Protein AF-A0A1J3D7X6-F1 (afdb_monomer_lite)

Organism: Noccaea caerulescens (NCBI:txid107243)

Secondary structure (DSSP, 8-state):
-HHHHHHHHHHTT----HHHHHHHHHHHHHTT-HHHHHHHHHHHHHTT----HHHHHHHHHHHHHTT-HHHHHHHHHHHHHTSSPP-HHHHHHHHHHHHHTT-HHHHHHHHHHHHHH-S---HHHHHHHHHHHHHTT-HHHHHHHHH-

Radius of gyration: 17.17 Å; chains: 1; bounding box: 44×24×48 Å

pLDDT: mean 85.51, std 7.33, range [57.09, 94.25]

Foldseek 3Di:
DLVVVQVVCVVVVHDDALVSLLVSLLVCLVVLNLVVNVVSLVCCVVSVHADAQSNLLSNLLSCLSNLVLVVSVVSVVCCVPPNYPHDLSSLLSNLLSCLVNVVLVVNVVSVVVCVVVDPPRDPSSLVSNLVSCVVNVVNVVSVVSVVD

Structure (mmCIF, N/CA/C/O backbone):
data_AF-A0A1J3D7X6-F1
#
_entry.id   AF-A0A1J3D7X6-F1
#
loop_
_atom_site.group_PDB
_atom_site.id
_atom_site.type_symbol
_atom_site.label_atom_id
_atom_site.label_alt_id
_atom_site.label_comp_id
_atom_site.label_asym_id
_atom_site.label_entity_id
_atom_site.label_seq_id
_atom_site.pdbx_PDB_ins_code
_atom_site.Cartn_x
_atom_site.Cartn_y
_atom_site.Cartn_z
_atom_site.occupancy
_atom_site.B_iso_or_equiv
_atom_site.auth_seq_id
_atom_site.auth_comp_id
_atom_site.auth_asym_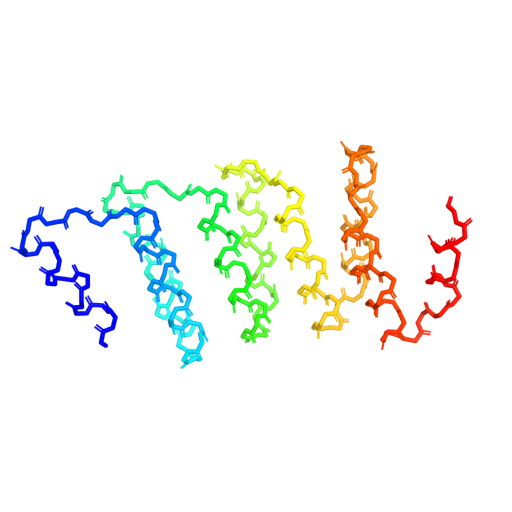id
_atom_site.auth_atom_id
_atom_site.pdbx_PDB_model_num
ATOM 1 N N . GLN A 1 1 ? -23.981 0.281 6.301 1.00 63.09 1 GLN A N 1
ATOM 2 C CA . GLN A 1 1 ? -24.084 -0.886 7.207 1.00 63.09 1 GLN A CA 1
ATOM 3 C C . GLN A 1 1 ? -22.821 -1.055 8.056 1.00 63.09 1 GLN A C 1
ATOM 5 O O . GLN A 1 1 ? -22.960 -1.034 9.268 1.00 63.09 1 GLN A O 1
ATOM 10 N N . ALA A 1 2 ? -21.609 -1.073 7.483 1.00 74.81 2 ALA A N 1
ATOM 11 C CA . ALA A 1 2 ? -20.342 -1.164 8.237 1.00 74.81 2 ALA A CA 1
ATOM 12 C C . ALA A 1 2 ? -20.161 -0.110 9.360 1.00 74.81 2 ALA A C 1
ATOM 14 O O . ALA A 1 2 ? -19.811 -0.459 10.482 1.00 74.81 2 ALA A O 1
ATOM 15 N N . ARG A 1 3 ? -20.489 1.168 9.116 1.00 75.56 3 ARG A N 1
ATOM 16 C CA . ARG A 1 3 ? -20.419 2.218 10.155 1.00 75.56 3 ARG A CA 1
ATOM 17 C C . ARG A 1 3 ? -21.407 2.012 11.315 1.00 75.56 3 ARG A C 1
ATOM 19 O O . ARG A 1 3 ? -21.043 2.228 12.462 1.00 75.56 3 ARG A O 1
ATOM 26 N N . LYS A 1 4 ? -22.623 1.538 11.019 1.00 82.69 4 LYS A N 1
ATOM 27 C CA . LYS A 1 4 ? -23.629 1.216 12.049 1.00 82.69 4 LYS A CA 1
ATOM 28 C C . LYS A 1 4 ? -23.163 0.062 12.942 1.00 82.69 4 LYS A C 1
ATOM 30 O O . LYS A 1 4 ? -23.448 0.067 14.130 1.00 82.69 4 LYS A O 1
ATOM 35 N N . LEU A 1 5 ? -22.429 -0.904 12.378 1.00 83.19 5 LEU A N 1
ATOM 36 C CA . LEU A 1 5 ? -21.836 -2.003 13.144 1.00 83.19 5 LEU A CA 1
ATOM 37 C C . LEU A 1 5 ? -20.774 -1.489 14.128 1.00 83.19 5 LEU A C 1
ATOM 39 O O . LEU A 1 5 ? -20.768 -1.908 15.278 1.00 83.19 5 LEU A O 1
ATOM 43 N N . LEU A 1 6 ? -19.928 -0.544 13.698 1.00 83.88 6 LEU A N 1
ATOM 44 C CA . LEU A 1 6 ? -18.948 0.109 14.573 1.00 83.88 6 LEU A CA 1
ATOM 45 C C . LEU A 1 6 ? -19.632 0.871 15.720 1.00 83.88 6 LEU A C 1
ATOM 47 O O . LEU A 1 6 ? -19.227 0.752 16.870 1.00 83.88 6 LEU A O 1
ATOM 51 N N . GLU A 1 7 ? -20.675 1.645 15.409 1.00 84.62 7 GLU A N 1
ATOM 52 C CA . GLU A 1 7 ? -21.454 2.398 16.403 1.00 84.62 7 GLU A CA 1
ATOM 53 C C . GLU A 1 7 ? -22.137 1.470 17.412 1.00 84.62 7 GLU A C 1
ATOM 55 O O . GLU A 1 7 ? -22.062 1.720 18.613 1.00 84.62 7 GLU A O 1
ATOM 60 N N . LYS A 1 8 ? -22.715 0.359 16.941 1.00 87.25 8 LYS A N 1
ATOM 61 C CA . LYS A 1 8 ? -23.301 -0.675 17.798 1.00 87.25 8 LYS A CA 1
ATOM 62 C C . LYS A 1 8 ? -22.256 -1.329 18.709 1.00 87.25 8 LYS A C 1
ATOM 64 O O . LYS A 1 8 ? -22.485 -1.410 19.907 1.00 87.25 8 LYS A O 1
ATOM 69 N N . MET A 1 9 ? -21.102 -1.723 18.166 1.00 86.56 9 MET A N 1
ATOM 70 C CA . MET A 1 9 ? -20.004 -2.327 18.935 1.00 86.56 9 MET A CA 1
ATOM 71 C C . MET A 1 9 ? -19.563 -1.415 20.091 1.00 86.56 9 MET A C 1
ATOM 73 O O . MET A 1 9 ? -19.415 -1.872 21.220 1.00 86.56 9 MET A O 1
ATOM 77 N N . MET A 1 10 ? -19.424 -0.112 19.827 1.00 85.00 10 MET A N 1
ATOM 78 C CA . MET A 1 10 ? -19.083 0.867 20.863 1.00 85.00 10 MET A CA 1
ATOM 79 C C . MET A 1 10 ? -20.202 1.043 21.897 1.00 85.00 10 MET A C 1
ATOM 81 O O . MET A 1 10 ? -19.909 1.142 23.085 1.00 85.00 10 MET A O 1
ATOM 85 N N . ALA A 1 11 ? -21.468 1.071 21.467 1.00 87.75 11 ALA A N 1
ATOM 86 C CA . ALA A 1 11 ? -22.618 1.162 22.370 1.00 87.75 11 ALA A CA 1
ATOM 87 C C . ALA A 1 11 ? -22.739 -0.064 23.295 1.00 87.75 11 ALA A C 1
ATOM 89 O O . ALA A 1 11 ? -23.200 0.060 24.424 1.00 87.75 11 ALA A O 1
ATOM 90 N N . GLU A 1 12 ? -22.274 -1.227 22.837 1.00 89.56 12 GLU A N 1
ATOM 91 C CA . GLU A 1 12 ? -22.20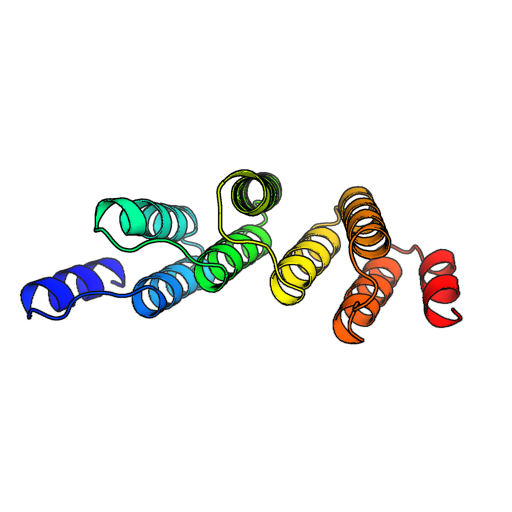3 -2.477 23.605 1.00 89.56 12 GLU A CA 1
ATOM 92 C C . GLU A 1 12 ? -20.914 -2.593 24.449 1.00 89.56 12 GLU A C 1
ATOM 94 O O . GLU A 1 12 ? -20.637 -3.644 25.022 1.00 89.56 12 GLU A O 1
ATOM 99 N N . GLY A 1 13 ? -20.105 -1.528 24.539 1.00 82.69 13 GLY A N 1
ATOM 100 C CA . GLY A 1 13 ? -18.888 -1.485 25.361 1.00 82.69 13 GLY A CA 1
ATOM 101 C C . GLY A 1 13 ? -17.675 -2.193 24.749 1.00 82.69 13 GLY A C 1
ATOM 102 O O . GLY A 1 13 ? -16.630 -2.299 25.389 1.00 82.69 13 GLY A O 1
ATOM 103 N N . CYS A 1 14 ? -17.772 -2.658 23.502 1.00 85.19 14 CYS A N 1
ATOM 104 C CA . CYS A 1 14 ? -16.664 -3.279 22.788 1.00 85.19 14 CYS A CA 1
ATOM 105 C C . CYS A 1 14 ? -15.820 -2.206 22.077 1.00 85.19 14 CYS A C 1
ATOM 107 O O . CYS A 1 14 ? -16.273 -1.528 21.153 1.00 85.19 14 CYS A O 1
ATOM 109 N N . ALA A 1 15 ? -14.561 -2.047 22.492 1.00 83.69 15 ALA A N 1
ATOM 110 C CA . ALA A 1 15 ? -13.663 -1.049 21.916 1.00 83.69 15 ALA A CA 1
ATOM 111 C C . ALA A 1 15 ? -13.120 -1.504 20.543 1.00 83.69 15 ALA A C 1
ATOM 113 O O . ALA A 1 15 ? -12.478 -2.556 20.454 1.00 83.69 15 ALA A O 1
ATOM 114 N N . PRO A 1 16 ? -13.340 -0.739 19.457 1.00 86.00 16 PRO A N 1
ATOM 115 C CA . PRO A 1 16 ? -12.804 -1.083 18.148 1.00 86.00 16 PRO A CA 1
ATOM 116 C C . PRO A 1 16 ? -11.284 -0.909 18.116 1.00 86.00 16 PRO A C 1
ATOM 118 O O . PRO A 1 16 ? -10.744 0.094 18.576 1.00 86.00 16 PRO A O 1
ATOM 121 N N . ASN A 1 17 ? -10.592 -1.874 17.517 1.00 86.88 17 ASN A N 1
ATOM 122 C CA . ASN A 1 17 ? -9.135 -1.885 17.373 1.00 86.88 17 ASN A CA 1
ATOM 123 C C . ASN A 1 17 ? -8.711 -1.757 15.901 1.00 86.88 17 ASN A C 1
ATOM 125 O O . ASN A 1 17 ? -9.551 -1.729 14.999 1.00 86.88 17 ASN A O 1
ATOM 129 N N . VAL A 1 18 ? -7.400 -1.737 15.638 1.00 87.94 18 VAL A N 1
ATOM 130 C CA . VAL A 1 18 ? -6.842 -1.638 14.277 1.00 87.94 18 VAL A CA 1
ATOM 131 C C . VAL A 1 18 ? -7.475 -2.636 13.306 1.00 87.94 18 VAL A C 1
ATOM 133 O O . VAL A 1 18 ? -7.884 -2.259 12.211 1.00 87.94 18 VAL A O 1
ATOM 136 N N . VAL A 1 19 ? -7.616 -3.897 13.719 1.00 86.62 19 VAL A N 1
ATOM 137 C CA . VAL A 1 19 ? -8.191 -4.961 12.883 1.00 86.62 19 VAL A CA 1
ATOM 138 C C . VAL A 1 19 ? -9.645 -4.655 12.517 1.00 86.62 19 VAL A C 1
ATOM 140 O O . VAL A 1 19 ? -10.045 -4.869 11.371 1.00 86.62 19 VAL A O 1
ATOM 143 N N . THR A 1 20 ? -10.416 -4.089 13.449 1.00 88.00 20 THR A N 1
ATOM 144 C CA . THR A 1 20 ? -11.806 -3.668 13.218 1.00 88.00 20 THR A CA 1
ATOM 145 C C . THR A 1 20 ? -11.869 -2.600 12.124 1.00 88.00 20 THR A C 1
ATOM 147 O O . THR A 1 20 ? -12.599 -2.759 11.144 1.00 88.00 20 THR A O 1
ATOM 150 N N . TYR A 1 21 ? -11.050 -1.550 12.235 1.00 88.44 21 TYR A N 1
ATOM 151 C CA . TYR A 1 21 ? -10.991 -0.474 11.239 1.00 88.44 21 TYR A CA 1
ATOM 152 C C . TYR A 1 21 ? -10.528 -0.977 9.867 1.00 88.44 21 TYR A C 1
ATOM 154 O O . TYR A 1 21 ? -11.175 -0.674 8.866 1.00 88.44 21 TYR A O 1
ATOM 162 N N . CYS A 1 22 ? -9.470 -1.795 9.809 1.00 86.44 22 CYS A N 1
ATOM 163 C CA . CYS A 1 22 ? -8.977 -2.383 8.559 1.00 86.44 22 CYS A CA 1
ATOM 164 C C . CYS A 1 22 ? -10.043 -3.238 7.869 1.00 86.44 22 CYS A C 1
ATOM 166 O O . CYS A 1 22 ? -10.251 -3.119 6.663 1.00 86.44 22 CYS A O 1
ATOM 168 N N . THR A 1 23 ? -10.742 -4.081 8.632 1.00 87.94 23 THR A N 1
ATOM 169 C CA . THR A 1 23 ? -11.785 -4.971 8.104 1.00 87.94 23 THR A CA 1
ATOM 170 C C . THR A 1 23 ? -12.937 -4.175 7.502 1.00 87.94 23 THR A C 1
ATOM 172 O O . THR A 1 23 ? -13.354 -4.433 6.372 1.00 87.94 23 THR A O 1
ATOM 175 N N . LEU A 1 24 ? -13.423 -3.170 8.231 1.00 88.62 24 LEU A N 1
ATOM 176 C CA . LEU A 1 24 ? -14.518 -2.318 7.778 1.00 88.62 24 LEU A CA 1
ATOM 177 C C . LEU A 1 24 ? -14.110 -1.456 6.573 1.00 88.62 24 LEU A C 1
ATOM 179 O O . LEU A 1 24 ? -14.878 -1.359 5.616 1.00 88.62 24 LEU A O 1
ATOM 183 N N . ALA A 1 25 ? -12.903 -0.879 6.579 1.00 87.19 25 ALA A N 1
ATOM 184 C CA . ALA A 1 25 ? -12.375 -0.100 5.457 1.00 87.19 25 ALA A CA 1
ATOM 185 C C . ALA A 1 25 ? -12.233 -0.962 4.194 1.00 87.19 25 ALA A C 1
ATOM 187 O O . ALA A 1 25 ? -12.698 -0.570 3.127 1.00 87.19 25 ALA A O 1
ATOM 188 N N . ASN A 1 26 ? -11.690 -2.176 4.324 1.00 84.06 26 ASN A N 1
ATOM 189 C CA . ASN A 1 26 ? -11.602 -3.134 3.222 1.00 84.06 26 ASN A CA 1
ATOM 190 C C . ASN A 1 26 ? -12.986 -3.510 2.671 1.00 84.06 26 ASN A C 1
ATOM 192 O O . ASN A 1 26 ? -13.166 -3.603 1.459 1.00 84.06 26 ASN A O 1
ATOM 196 N N . GLY A 1 27 ? -13.983 -3.679 3.546 1.00 85.94 27 GLY A N 1
ATOM 197 C CA . GLY A 1 27 ? -15.375 -3.872 3.136 1.00 85.94 27 GLY A CA 1
ATOM 198 C C . GLY A 1 27 ? -15.897 -2.711 2.284 1.00 85.94 27 GLY A C 1
ATOM 199 O O . GLY A 1 27 ? -16.487 -2.939 1.230 1.00 85.94 27 GLY A O 1
ATOM 200 N N . PHE A 1 28 ? -15.620 -1.467 2.687 1.00 87.00 28 PHE A N 1
ATOM 201 C CA . PHE A 1 28 ? -15.974 -0.285 1.899 1.00 87.00 28 PHE A CA 1
ATOM 202 C C . PHE A 1 28 ? -15.263 -0.239 0.542 1.00 87.00 28 PHE A C 1
ATOM 204 O O . PHE A 1 28 ? -15.918 0.029 -0.465 1.00 87.00 28 PHE A O 1
ATOM 211 N N . PHE A 1 29 ? -13.966 -0.557 0.484 1.00 84.12 29 PHE A N 1
ATOM 212 C CA . PHE A 1 29 ? -13.208 -0.594 -0.772 1.00 84.12 29 PHE A CA 1
ATOM 213 C C . PHE A 1 29 ? -13.775 -1.628 -1.749 1.00 84.12 29 PHE A C 1
ATOM 215 O O . PHE A 1 29 ? -14.026 -1.306 -2.907 1.00 84.12 29 PHE A O 1
ATOM 222 N N . LYS A 1 30 ? -14.096 -2.833 -1.263 1.00 81.19 30 LYS A N 1
ATOM 223 C CA . LYS A 1 30 ? -14.740 -3.887 -2.067 1.00 81.19 30 LYS A CA 1
ATOM 224 C C . LYS A 1 30 ? -16.140 -3.519 -2.558 1.00 81.19 30 LYS A C 1
ATOM 226 O O . LYS A 1 30 ? -16.585 -4.045 -3.569 1.00 81.19 30 LYS A O 1
ATOM 231 N N . SER A 1 31 ? -16.841 -2.633 -1.852 1.00 84.94 31 SER A N 1
ATOM 232 C CA . SER A 1 31 ? -18.147 -2.104 -2.266 1.00 84.94 31 SER A CA 1
ATOM 233 C C . SER A 1 31 ? -18.046 -0.819 -3.096 1.00 84.94 31 SER A C 1
ATOM 235 O O . SER A 1 31 ? -19.050 -0.129 -3.243 1.00 84.94 31 SER A O 1
ATOM 237 N N . ASN A 1 32 ? -16.856 -0.468 -3.600 1.00 82.31 32 ASN A N 1
ATOM 238 C CA . ASN A 1 32 ? -16.594 0.758 -4.361 1.00 82.31 32 ASN A CA 1
ATOM 239 C C . ASN A 1 32 ? -16.977 2.057 -3.614 1.00 82.31 32 ASN A C 1
ATOM 241 O O . ASN A 1 32 ? -17.340 3.063 -4.215 1.00 82.31 32 ASN A O 1
ATOM 245 N N . ARG A 1 33 ? -16.915 2.036 -2.276 1.00 86.88 33 ARG A N 1
ATOM 246 C CA . ARG A 1 33 ? -17.224 3.168 -1.381 1.00 86.88 33 ARG A CA 1
ATOM 247 C C . ARG A 1 33 ? -15.942 3.720 -0.768 1.00 86.88 33 ARG A C 1
ATOM 249 O O . ARG A 1 33 ? -15.773 3.738 0.452 1.00 86.88 33 ARG A O 1
ATOM 256 N N . LEU A 1 34 ? -15.011 4.120 -1.626 1.00 87.06 34 LEU A N 1
ATOM 257 C CA . LEU A 1 34 ? -13.648 4.476 -1.238 1.00 87.06 34 LEU A CA 1
ATOM 258 C C . LEU A 1 34 ? -13.602 5.594 -0.186 1.00 87.06 34 LEU A C 1
ATOM 260 O O . LEU A 1 34 ? -12.901 5.481 0.817 1.00 87.06 34 LEU A O 1
ATOM 264 N N . GLU A 1 35 ? -14.383 6.647 -0.388 1.00 88.81 35 GLU A N 1
ATOM 265 C CA . GLU A 1 35 ? -14.425 7.845 0.446 1.00 88.81 35 GLU A CA 1
ATOM 266 C C . GLU A 1 35 ? -14.859 7.514 1.881 1.00 88.81 35 GLU A C 1
ATOM 268 O O . GLU A 1 35 ? -14.335 8.078 2.844 1.00 88.81 35 GLU A O 1
ATOM 273 N N . GLU A 1 36 ? -15.756 6.539 2.050 1.00 89.06 36 GLU A N 1
ATOM 274 C CA . GLU A 1 36 ? -16.157 6.053 3.371 1.00 89.06 36 GLU A CA 1
ATOM 275 C C . GLU A 1 36 ? -15.061 5.231 4.043 1.00 89.06 36 GLU A C 1
ATOM 277 O O . GLU A 1 36 ? -14.837 5.396 5.242 1.00 89.06 36 GLU A O 1
ATOM 282 N N . GLY A 1 37 ? -14.340 4.399 3.286 1.00 88.31 37 GLY A N 1
ATOM 283 C CA . GLY A 1 37 ? -13.186 3.663 3.802 1.00 88.31 37 GLY A CA 1
ATOM 284 C C . GLY A 1 37 ? -12.045 4.590 4.236 1.00 88.31 37 GLY A C 1
ATOM 285 O O . GLY A 1 37 ? -11.483 4.408 5.315 1.00 88.31 37 GLY A O 1
ATOM 286 N N . ILE A 1 38 ? -11.755 5.641 3.458 1.00 88.44 38 ILE A N 1
ATOM 287 C CA . ILE A 1 38 ? -10.762 6.671 3.811 1.00 88.44 38 ILE A CA 1
ATOM 288 C C . ILE A 1 38 ? -11.200 7.438 5.059 1.00 88.44 38 ILE A C 1
ATOM 290 O O . ILE A 1 38 ? -10.400 7.657 5.969 1.00 88.44 38 ILE A O 1
ATOM 294 N N . LYS A 1 39 ? -12.471 7.851 5.121 1.00 89.94 39 LYS A N 1
ATOM 295 C CA . LYS A 1 39 ? -13.009 8.555 6.288 1.00 89.94 39 LYS A CA 1
ATOM 296 C C . LYS A 1 39 ? -12.889 7.699 7.544 1.00 89.94 39 LYS A C 1
ATOM 298 O O . LYS A 1 39 ? -12.456 8.200 8.577 1.00 89.94 39 LYS A O 1
ATOM 303 N N . LEU A 1 40 ? -13.211 6.412 7.434 1.00 87.94 40 LEU A N 1
ATOM 304 C CA . LEU A 1 40 ? -13.098 5.468 8.535 1.00 87.94 40 LEU A CA 1
ATOM 305 C C . LEU A 1 40 ? -11.647 5.324 9.021 1.00 87.94 40 LEU A C 1
ATOM 307 O O . LEU A 1 40 ? -11.415 5.318 10.227 1.00 87.94 40 LEU A O 1
ATOM 311 N N . PHE A 1 41 ? -10.681 5.264 8.101 1.00 86.38 41 PHE A N 1
ATOM 312 C CA . PHE A 1 41 ? -9.258 5.253 8.443 1.00 86.38 41 PHE A CA 1
ATOM 313 C C . PHE A 1 41 ? -8.832 6.535 9.171 1.00 86.38 41 PHE A C 1
ATOM 315 O O . PHE A 1 41 ? -8.196 6.469 10.215 1.00 86.38 41 PHE A O 1
ATOM 322 N N . ASN A 1 42 ? -9.226 7.710 8.674 1.00 87.88 42 ASN A N 1
ATOM 323 C CA . ASN A 1 42 ? -8.876 8.984 9.312 1.00 87.88 42 ASN A CA 1
ATOM 324 C C . ASN A 1 42 ? -9.533 9.153 10.699 1.00 87.88 42 ASN A C 1
ATOM 326 O O . ASN A 1 42 ? -8.978 9.808 11.581 1.00 87.88 42 ASN A O 1
ATOM 330 N N . ASP A 1 43 ? -10.725 8.589 10.900 1.00 88.44 43 ASP A N 1
ATOM 331 C CA . ASP A 1 43 ? -11.438 8.650 12.179 1.00 88.44 43 ASP A CA 1
ATOM 332 C C . ASP A 1 43 ? -10.825 7.723 13.246 1.00 88.44 43 ASP A C 1
ATOM 334 O O . ASP A 1 43 ? -11.069 7.927 14.435 1.00 88.44 43 ASP A O 1
ATOM 338 N N . MET A 1 44 ? -9.997 6.754 12.845 1.00 89.56 44 MET A N 1
ATOM 339 C CA . MET A 1 44 ? -9.280 5.836 13.734 1.00 89.56 44 MET A CA 1
ATOM 340 C C . MET A 1 44 ? -8.398 6.595 14.741 1.00 89.56 44 MET A C 1
ATOM 342 O O . MET A 1 44 ? -8.559 6.422 15.952 1.00 89.56 44 MET A O 1
ATOM 346 N N . SER A 1 45 ? -7.567 7.527 14.256 1.00 85.19 45 SER A N 1
ATOM 347 C CA . SER A 1 45 ? -6.699 8.360 15.102 1.00 85.19 45 SER A CA 1
ATOM 348 C C . SER A 1 45 ? -7.500 9.267 16.036 1.00 85.19 45 SER A C 1
ATOM 350 O O . SER A 1 45 ? -7.158 9.411 17.207 1.00 85.19 45 SER A O 1
ATOM 352 N N . LYS A 1 46 ? -8.616 9.837 15.554 1.00 86.12 46 LYS A N 1
ATOM 353 C CA . LYS A 1 46 ? -9.504 10.689 16.371 1.00 86.12 46 LYS A CA 1
ATOM 354 C C . LYS A 1 46 ? -10.150 9.930 17.528 1.00 86.12 46 LYS A C 1
ATOM 356 O O . LYS A 1 46 ? -10.588 10.539 18.496 1.00 86.12 46 LYS A O 1
ATOM 361 N N . ARG A 1 47 ? -10.240 8.605 17.412 1.00 83.69 47 ARG A N 1
ATOM 362 C CA . ARG A 1 47 ? -10.812 7.703 18.416 1.00 83.69 47 ARG A CA 1
ATOM 363 C C . ARG A 1 47 ? -9.736 7.026 19.269 1.00 83.69 47 ARG A C 1
ATOM 365 O O . ARG A 1 47 ? -10.026 6.039 19.932 1.00 83.69 47 ARG A O 1
ATOM 372 N N . GLY A 1 48 ? -8.506 7.547 19.243 1.00 84.62 48 GLY A N 1
ATOM 373 C CA . GLY A 1 48 ? -7.395 7.072 20.067 1.00 84.62 48 GLY A CA 1
ATOM 374 C C . GLY A 1 48 ? -6.747 5.778 19.575 1.00 84.62 48 GLY A C 1
ATOM 375 O O . GLY A 1 48 ? -5.916 5.213 20.279 1.00 84.62 48 GLY A O 1
ATOM 376 N N . VAL A 1 49 ? -7.096 5.294 18.379 1.00 88.56 49 VAL A N 1
ATOM 377 C CA . VAL A 1 49 ? -6.490 4.090 17.808 1.00 88.56 49 VAL A CA 1
ATOM 378 C C . VAL A 1 49 ? -5.429 4.521 16.798 1.00 88.56 49 VAL A C 1
ATOM 380 O O . VAL A 1 49 ? -5.742 5.099 15.762 1.00 88.56 49 VAL A O 1
ATOM 383 N N . ALA A 1 50 ? -4.157 4.265 17.093 1.00 88.38 50 ALA A N 1
ATOM 384 C CA . ALA A 1 50 ? -3.061 4.660 16.211 1.00 88.38 50 ALA A CA 1
ATOM 385 C C . ALA A 1 50 ? -2.992 3.757 14.960 1.00 88.38 50 ALA A C 1
ATOM 387 O O . ALA A 1 50 ? -2.960 2.527 15.098 1.00 88.38 50 ALA A O 1
ATOM 388 N N . PRO A 1 51 ? -2.943 4.325 13.740 1.00 89.25 51 PRO A N 1
ATOM 389 C CA . PRO A 1 51 ? -2.690 3.555 12.530 1.00 89.25 51 PRO A CA 1
ATOM 390 C C . PRO A 1 51 ? -1.313 2.879 12.574 1.00 89.25 51 PRO A C 1
ATOM 392 O O . PRO A 1 51 ? -0.305 3.503 12.894 1.00 89.25 51 PRO A O 1
ATOM 395 N N . ASN A 1 52 ? -1.263 1.600 12.211 1.00 91.81 52 ASN A N 1
ATOM 396 C CA . ASN A 1 52 ? -0.029 0.827 12.067 1.00 91.81 52 ASN A CA 1
ATOM 397 C C . ASN A 1 52 ? 0.222 0.423 10.601 1.00 91.81 52 ASN A C 1
ATOM 399 O O . ASN A 1 52 ? -0.602 0.682 9.717 1.00 91.81 52 ASN A O 1
ATOM 403 N N . THR A 1 53 ? 1.331 -0.274 10.340 1.00 92.19 53 THR A N 1
ATOM 404 C CA . THR A 1 53 ? 1.707 -0.759 9.001 1.00 92.19 53 THR A CA 1
ATOM 405 C C . THR A 1 53 ? 0.587 -1.536 8.303 1.00 92.19 53 THR A C 1
ATOM 407 O O . THR A 1 53 ? 0.356 -1.349 7.112 1.00 92.19 53 THR A O 1
ATOM 410 N N . VAL A 1 54 ? -0.168 -2.369 9.028 1.00 90.25 54 VAL A N 1
ATOM 411 C CA . VAL A 1 54 ? -1.281 -3.148 8.453 1.00 90.25 54 VAL A CA 1
ATOM 412 C C . VAL A 1 54 ? -2.419 -2.235 7.997 1.00 90.25 54 VAL A C 1
ATOM 414 O O . VAL A 1 54 ? -2.982 -2.440 6.919 1.00 90.25 54 VAL A O 1
ATOM 417 N N . SER A 1 55 ? -2.746 -1.215 8.788 1.00 91.25 55 SER A N 1
ATOM 418 C CA . SER A 1 55 ? -3.797 -0.259 8.438 1.00 91.25 55 SER A CA 1
ATOM 419 C C . SER A 1 55 ? -3.437 0.593 7.223 1.00 91.25 55 SER A C 1
ATOM 421 O O . SER A 1 55 ? -4.255 0.705 6.308 1.00 91.25 55 SER A O 1
ATOM 423 N N . TYR A 1 56 ? -2.200 1.095 7.146 1.00 93.69 56 TYR A N 1
ATOM 424 C CA . TYR A 1 56 ? -1.709 1.813 5.970 1.00 93.69 56 TYR A CA 1
ATOM 425 C C . TYR A 1 56 ? -1.716 0.924 4.728 1.00 93.69 56 TYR A C 1
ATOM 427 O O . TYR A 1 56 ? -2.255 1.315 3.697 1.00 93.69 56 TYR A O 1
ATOM 435 N N . ASN A 1 57 ? -1.213 -0.308 4.840 1.00 93.88 57 ASN A N 1
ATOM 436 C CA . ASN A 1 57 ? -1.214 -1.270 3.740 1.00 93.88 57 ASN A CA 1
ATOM 437 C C . ASN A 1 57 ? -2.631 -1.547 3.218 1.00 93.88 57 ASN A C 1
ATOM 439 O O . ASN A 1 57 ? -2.841 -1.616 2.009 1.00 93.88 57 ASN A O 1
ATOM 443 N N . THR A 1 58 ? -3.610 -1.661 4.120 1.00 92.19 58 THR A N 1
ATOM 444 C CA . THR A 1 58 ? -5.020 -1.866 3.755 1.00 92.19 58 THR A CA 1
ATOM 445 C C . THR A 1 58 ? -5.581 -0.663 2.995 1.00 92.19 58 THR A C 1
ATOM 447 O O . THR A 1 58 ? -6.221 -0.839 1.959 1.00 92.19 58 THR A O 1
ATOM 450 N N . LEU A 1 59 ? -5.315 0.555 3.479 1.00 92.44 59 LEU A N 1
ATOM 451 C CA . LEU A 1 59 ? -5.748 1.794 2.832 1.00 92.44 59 LEU A CA 1
ATOM 452 C C . LEU A 1 59 ? -5.122 1.962 1.442 1.00 92.44 59 LEU A C 1
ATOM 454 O O . LEU A 1 59 ? -5.833 2.206 0.472 1.00 92.44 59 LEU A O 1
ATOM 458 N N . ILE A 1 60 ? -3.801 1.811 1.342 1.00 94.25 60 ILE A N 1
ATOM 459 C CA . ILE A 1 60 ? -3.044 1.984 0.097 1.00 94.25 60 ILE A CA 1
ATOM 460 C C . ILE A 1 60 ? -3.523 0.983 -0.957 1.00 94.25 60 ILE A C 1
ATOM 462 O O . ILE A 1 60 ? -3.816 1.374 -2.086 1.00 94.25 60 ILE A O 1
ATOM 466 N N . HIS A 1 61 ? -3.668 -0.289 -0.577 1.00 93.00 61 HIS A N 1
ATOM 467 C CA . HIS A 1 61 ? -4.190 -1.324 -1.466 1.00 93.00 61 HIS A CA 1
ATOM 468 C C . HIS A 1 61 ? -5.602 -0.986 -1.966 1.00 93.00 61 HIS A C 1
ATOM 470 O O . HIS A 1 61 ? -5.859 -1.045 -3.166 1.00 93.00 61 HIS A O 1
ATOM 4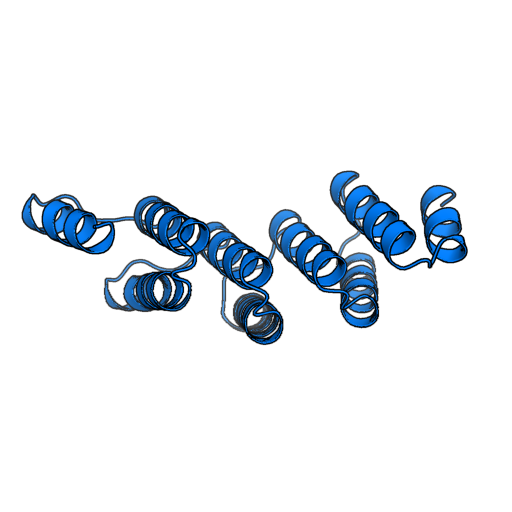76 N N . GLY A 1 62 ? -6.499 -0.561 -1.068 1.00 90.19 62 GLY A N 1
ATOM 477 C CA . GLY A 1 62 ? -7.847 -0.124 -1.436 1.00 90.19 62 GLY A CA 1
ATOM 478 C C . GLY A 1 62 ? -7.860 1.054 -2.414 1.00 90.19 62 GLY A C 1
ATOM 479 O O . GLY A 1 62 ? -8.617 1.041 -3.384 1.00 90.19 62 GLY A O 1
ATOM 480 N N . CYS A 1 63 ? -6.983 2.042 -2.216 1.00 91.25 63 CYS A N 1
ATOM 481 C CA . CYS A 1 63 ? -6.834 3.174 -3.131 1.00 91.25 63 CYS A CA 1
ATOM 482 C C . CYS A 1 63 ? -6.373 2.737 -4.530 1.00 91.25 63 CYS A C 1
ATOM 484 O O . CYS A 1 63 ? -6.912 3.233 -5.520 1.00 91.25 63 CYS A O 1
ATOM 486 N N . PHE A 1 64 ? -5.423 1.799 -4.628 1.00 92.44 64 PHE A N 1
ATOM 487 C CA . PHE A 1 64 ? -4.988 1.250 -5.917 1.00 92.44 64 PHE A CA 1
ATOM 488 C C . PHE A 1 64 ? -6.089 0.463 -6.625 1.00 92.44 64 PHE A C 1
ATOM 490 O O . PHE A 1 64 ? -6.246 0.610 -7.834 1.00 92.44 64 PHE A O 1
ATOM 497 N N . GLN A 1 65 ? -6.872 -0.332 -5.888 1.00 88.88 65 GLN A N 1
ATOM 498 C CA . GLN A 1 65 ? -8.009 -1.068 -6.453 1.00 88.88 65 GLN A CA 1
ATOM 499 C C . GLN A 1 65 ? -9.105 -0.138 -6.982 1.00 88.88 65 GLN A C 1
ATOM 501 O O . GLN A 1 65 ? -9.758 -0.457 -7.969 1.00 88.88 65 GLN A O 1
ATOM 506 N N . ALA A 1 66 ? -9.282 1.026 -6.356 1.00 86.25 66 ALA A N 1
ATOM 507 C CA . ALA A 1 66 ? -10.218 2.055 -6.799 1.00 86.25 66 ALA A CA 1
ATOM 508 C C . ALA A 1 66 ? -9.640 3.005 -7.872 1.00 86.25 66 ALA A C 1
ATOM 510 O O . ALA A 1 66 ? -10.254 4.027 -8.184 1.00 86.25 66 ALA A O 1
ATOM 511 N N . GLY A 1 67 ? -8.436 2.732 -8.393 1.00 87.06 67 GLY A N 1
ATOM 512 C CA . GLY A 1 67 ? -7.771 3.558 -9.408 1.00 87.06 67 GLY A CA 1
ATOM 513 C C . GLY A 1 67 ? -7.288 4.929 -8.914 1.00 87.06 67 GLY A C 1
ATOM 514 O O . GLY A 1 67 ? -6.851 5.763 -9.703 1.00 87.06 67 GLY A O 1
ATOM 515 N N . ARG A 1 68 ? -7.333 5.207 -7.604 1.00 89.75 68 ARG A N 1
ATOM 516 C CA . ARG A 1 68 ? -6.855 6.472 -7.018 1.00 89.75 68 ARG A CA 1
ATOM 517 C C . ARG A 1 68 ? -5.353 6.414 -6.736 1.00 89.75 68 ARG A C 1
ATOM 519 O O . ARG A 1 68 ? -4.918 6.538 -5.590 1.00 89.75 68 ARG A O 1
ATOM 526 N N . VAL A 1 69 ? -4.552 6.257 -7.789 1.00 92.00 69 VAL A N 1
ATOM 527 C CA . VAL A 1 69 ? -3.087 6.110 -7.692 1.00 92.00 69 VAL A CA 1
ATOM 528 C C . VAL A 1 69 ? -2.437 7.262 -6.927 1.00 92.00 69 VAL A C 1
ATOM 530 O O . VAL A 1 69 ? -1.642 7.023 -6.021 1.00 92.00 69 VAL A O 1
ATOM 533 N N . GLY A 1 70 ? -2.794 8.511 -7.242 1.00 92.12 70 GLY A N 1
ATOM 534 C CA . GLY A 1 70 ? -2.208 9.684 -6.583 1.00 92.12 70 GLY A CA 1
ATOM 535 C C . GLY A 1 70 ? -2.421 9.678 -5.068 1.00 92.12 70 GLY A C 1
ATOM 536 O O . GLY A 1 70 ? -1.496 9.959 -4.308 1.00 92.12 70 GLY A O 1
ATOM 537 N N . LEU A 1 71 ? -3.610 9.263 -4.619 1.00 91.12 71 LEU A N 1
ATOM 538 C CA . LEU A 1 71 ? -3.904 9.130 -3.196 1.00 91.12 71 LEU A CA 1
ATOM 539 C C . LEU A 1 71 ? -3.131 7.966 -2.564 1.00 91.12 71 LEU A C 1
ATOM 541 O O . LEU A 1 71 ? -2.609 8.118 -1.464 1.00 91.12 71 LEU A O 1
ATOM 545 N N . ALA A 1 72 ? -3.036 6.822 -3.246 1.00 93.44 72 ALA A N 1
ATOM 546 C CA . ALA A 1 72 ? -2.278 5.671 -2.757 1.00 93.44 72 ALA A CA 1
ATOM 547 C C . ALA A 1 72 ? -0.798 6.028 -2.524 1.00 93.44 72 ALA A C 1
ATOM 549 O O . ALA A 1 72 ? -0.250 5.746 -1.459 1.00 93.44 72 ALA A O 1
ATOM 550 N N . VAL A 1 73 ? -0.181 6.723 -3.485 1.00 93.06 73 VAL A N 1
ATOM 551 C CA . VAL A 1 73 ? 1.208 7.195 -3.392 1.00 93.06 73 VAL A CA 1
ATOM 552 C C . VAL A 1 73 ? 1.369 8.234 -2.281 1.00 93.06 73 VAL A C 1
ATOM 554 O O . VAL A 1 73 ? 2.324 8.145 -1.514 1.00 93.06 73 VAL A O 1
ATOM 557 N N . ALA A 1 74 ? 0.425 9.169 -2.132 1.00 93.31 74 ALA A N 1
ATOM 558 C CA . ALA A 1 74 ? 0.457 10.149 -1.045 1.00 93.31 74 ALA A CA 1
ATOM 559 C C . ALA A 1 74 ? 0.404 9.480 0.341 1.00 93.31 74 ALA A C 1
ATOM 561 O O . ALA A 1 74 ? 1.174 9.841 1.227 1.00 93.31 74 ALA A O 1
ATOM 562 N N . ARG A 1 75 ? -0.447 8.459 0.517 1.00 92.25 75 ARG A N 1
ATOM 563 C CA . ARG A 1 75 ? -0.543 7.697 1.776 1.00 92.25 75 ARG A CA 1
ATOM 564 C C . ARG A 1 75 ? 0.691 6.854 2.061 1.00 92.25 75 ARG A C 1
ATOM 566 O O . ARG A 1 75 ? 1.076 6.717 3.217 1.00 92.25 75 ARG A O 1
ATOM 573 N N . PHE A 1 76 ? 1.334 6.322 1.027 1.00 92.88 76 PHE A N 1
ATOM 574 C CA . PHE A 1 76 ? 2.630 5.675 1.193 1.00 92.88 76 PHE A CA 1
ATOM 575 C C . PHE A 1 76 ? 3.725 6.682 1.587 1.00 92.88 76 PHE A C 1
ATOM 577 O O . PHE A 1 76 ? 4.533 6.392 2.463 1.00 92.88 76 PHE A O 1
ATOM 584 N N . GLY A 1 77 ? 3.709 7.887 1.010 1.00 92.19 77 GLY A N 1
ATOM 585 C CA . GLY A 1 77 ? 4.603 8.982 1.397 1.00 92.19 77 GLY A CA 1
ATOM 586 C C . GLY A 1 77 ? 4.436 9.400 2.862 1.00 92.19 77 GLY A C 1
ATOM 587 O O . GLY A 1 77 ? 5.420 9.513 3.588 1.00 92.19 77 GLY A O 1
ATOM 588 N N . GLU A 1 78 ? 3.192 9.552 3.323 1.00 91.12 78 GLU A N 1
ATOM 589 C CA . GLU A 1 78 ? 2.858 9.807 4.734 1.00 91.12 78 GLU A CA 1
ATOM 590 C C . GLU A 1 78 ? 3.405 8.704 5.654 1.00 91.12 78 GLU A C 1
ATOM 592 O O . GLU A 1 78 ? 4.034 8.989 6.674 1.00 91.12 78 GLU A O 1
ATOM 597 N N . MET A 1 79 ? 3.233 7.440 5.255 1.00 92.31 79 MET A N 1
ATOM 598 C CA . MET A 1 79 ? 3.772 6.291 5.979 1.00 92.31 79 MET A CA 1
ATOM 599 C C . MET A 1 79 ? 5.302 6.353 6.107 1.00 92.31 79 MET A C 1
ATOM 601 O O . MET A 1 79 ? 5.832 6.038 7.166 1.00 92.31 79 MET A O 1
ATOM 605 N N . THR A 1 80 ? 6.010 6.786 5.058 1.00 88.62 80 THR A N 1
ATOM 606 C CA . THR A 1 80 ? 7.478 6.910 5.078 1.00 88.62 80 THR A CA 1
ATOM 607 C C . THR A 1 80 ? 8.006 8.103 5.873 1.00 88.62 80 THR A C 1
ATOM 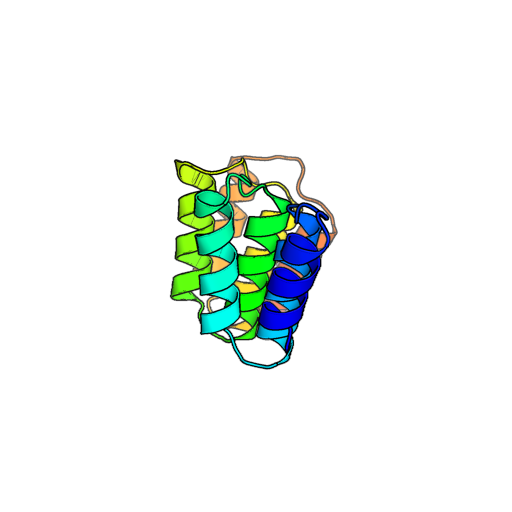609 O O . THR A 1 80 ? 9.131 8.031 6.357 1.00 88.62 80 THR A O 1
ATOM 612 N N . SER A 1 81 ? 7.246 9.197 5.986 1.00 89.69 81 SER A N 1
ATOM 613 C CA . SER A 1 81 ? 7.731 10.446 6.591 1.00 89.69 81 SER A CA 1
ATOM 614 C C . SER A 1 81 ? 7.406 10.571 8.076 1.00 89.69 81 SER A C 1
ATOM 616 O O . SER A 1 81 ? 8.263 10.969 8.860 1.00 89.69 81 SER A O 1
ATOM 618 N N . ILE A 1 82 ? 6.167 10.255 8.457 1.00 86.81 82 ILE A N 1
ATOM 619 C CA . ILE A 1 82 ? 5.650 10.444 9.822 1.00 86.81 82 ILE A CA 1
ATOM 620 C C . ILE A 1 82 ? 4.989 9.185 10.386 1.00 86.81 82 ILE A C 1
ATOM 622 O O . ILE A 1 82 ? 4.682 9.122 11.575 1.00 86.81 82 ILE A O 1
ATOM 626 N N . GLY A 1 83 ? 4.710 8.206 9.527 1.00 85.81 83 GLY A N 1
ATOM 627 C CA . GLY A 1 83 ? 4.012 6.986 9.887 1.00 85.81 83 GLY A CA 1
ATOM 628 C C . GLY A 1 83 ? 4.929 5.846 10.344 1.00 85.81 83 GLY A C 1
ATOM 629 O O . GLY A 1 83 ? 6.129 6.019 10.560 1.00 85.81 83 GLY A O 1
ATOM 630 N N . PRO A 1 84 ? 4.351 4.647 10.522 1.00 89.31 84 PRO A N 1
ATOM 631 C CA . PRO A 1 84 ? 5.114 3.449 10.843 1.00 89.31 84 PRO A CA 1
ATOM 632 C C . PRO A 1 84 ? 5.983 3.026 9.646 1.00 89.31 84 PRO A C 1
ATOM 634 O O . PRO A 1 84 ? 5.538 3.147 8.504 1.00 89.31 84 PRO A O 1
ATOM 637 N N . PRO A 1 85 ? 7.180 2.456 9.873 1.00 87.75 85 PRO A N 1
ATOM 638 C CA . PRO A 1 85 ? 8.097 2.127 8.790 1.00 87.75 85 PRO A CA 1
ATOM 639 C C . PRO A 1 85 ? 7.490 1.096 7.820 1.00 87.75 85 PRO A C 1
ATOM 641 O O . PRO A 1 85 ? 6.870 0.114 8.258 1.00 87.75 85 PRO A O 1
ATOM 644 N N . PRO A 1 86 ? 7.664 1.280 6.497 1.00 89.56 86 PRO A N 1
ATOM 645 C CA . PRO A 1 86 ? 7.235 0.301 5.507 1.00 89.56 86 PRO A CA 1
ATOM 646 C C . PRO A 1 86 ? 8.032 -0.996 5.618 1.00 89.56 86 PRO A C 1
ATOM 648 O O . PRO A 1 86 ? 9.237 -1.010 5.880 1.00 89.56 86 PRO A O 1
ATOM 651 N N . ASN A 1 87 ? 7.333 -2.105 5.394 1.00 89.25 87 ASN A N 1
ATOM 652 C CA . ASN A 1 87 ? 7.930 -3.429 5.276 1.00 89.25 87 ASN A CA 1
ATOM 653 C C . ASN A 1 87 ? 7.820 -3.941 3.834 1.00 89.25 87 ASN A C 1
ATOM 655 O O . ASN A 1 87 ? 7.210 -3.295 2.983 1.00 89.25 87 ASN A O 1
ATOM 659 N N . ILE A 1 88 ? 8.389 -5.118 3.563 1.00 87.38 88 ILE A N 1
ATOM 660 C CA . ILE A 1 88 ? 8.383 -5.741 2.227 1.00 87.38 88 ILE A CA 1
ATOM 661 C C . ILE A 1 88 ? 6.955 -5.822 1.661 1.00 87.38 88 ILE A C 1
ATOM 663 O O . ILE A 1 88 ? 6.710 -5.459 0.515 1.00 87.38 88 ILE A O 1
ATOM 667 N N . ARG A 1 89 ? 5.964 -6.170 2.493 1.00 89.56 89 ARG A N 1
ATOM 668 C CA . ARG A 1 89 ? 4.556 -6.209 2.072 1.00 89.56 89 ARG A CA 1
ATOM 669 C C . ARG A 1 89 ? 4.024 -4.836 1.646 1.00 89.56 89 ARG A C 1
ATOM 671 O O . ARG A 1 89 ? 3.268 -4.769 0.680 1.00 89.56 89 ARG A O 1
ATOM 678 N N . SER A 1 90 ? 4.388 -3.761 2.344 1.00 91.62 90 SER A N 1
ATOM 679 C CA . SER A 1 90 ? 4.023 -2.390 1.960 1.00 91.62 90 SER A CA 1
ATOM 680 C C . SER A 1 90 ? 4.552 -2.044 0.570 1.00 91.62 90 SER A C 1
ATOM 682 O O . SER A 1 90 ? 3.806 -1.533 -0.264 1.00 91.62 90 SER A O 1
ATOM 684 N N . TYR A 1 91 ? 5.812 -2.384 0.299 1.00 90.44 91 TYR A N 1
ATOM 685 C CA . TYR A 1 91 ? 6.428 -2.174 -1.007 1.00 90.44 91 TYR A CA 1
ATOM 686 C C . TYR A 1 91 ? 5.776 -3.018 -2.104 1.00 90.44 91 TYR A C 1
ATOM 688 O O . TYR A 1 91 ? 5.428 -2.474 -3.149 1.00 90.44 91 TYR A O 1
ATOM 696 N N . ASN A 1 92 ? 5.507 -4.299 -1.841 1.00 91.38 92 ASN A N 1
ATOM 697 C CA . ASN A 1 92 ? 4.835 -5.192 -2.790 1.00 91.38 92 ASN A CA 1
ATOM 698 C C . ASN A 1 92 ? 3.444 -4.677 -3.178 1.00 91.38 92 ASN A C 1
ATOM 700 O O . ASN A 1 92 ? 3.078 -4.717 -4.350 1.00 91.38 92 ASN A O 1
ATOM 704 N N . ILE A 1 93 ? 2.689 -4.125 -2.221 1.00 93.19 93 ILE A N 1
ATOM 705 C CA . ILE A 1 93 ? 1.391 -3.489 -2.493 1.00 93.19 93 ILE A CA 1
ATOM 706 C C . ILE A 1 93 ? 1.552 -2.286 -3.428 1.00 93.19 93 ILE A C 1
ATOM 708 O O . ILE A 1 93 ? 0.774 -2.142 -4.370 1.00 93.19 93 ILE A O 1
ATOM 712 N N . VAL A 1 94 ? 2.545 -1.428 -3.183 1.00 93.88 94 VAL A N 1
ATOM 713 C CA . VAL A 1 94 ? 2.787 -0.238 -4.010 1.00 93.88 94 VAL A CA 1
ATOM 714 C C . VAL A 1 94 ? 3.256 -0.614 -5.409 1.00 93.88 94 VAL A C 1
ATOM 716 O O . VAL A 1 94 ? 2.709 -0.095 -6.377 1.00 93.88 94 VAL A O 1
ATOM 719 N N . LEU A 1 95 ? 4.213 -1.534 -5.537 1.00 92.81 95 LEU A N 1
ATOM 720 C CA . LEU A 1 95 ? 4.708 -2.006 -6.831 1.00 92.81 95 LEU A CA 1
ATOM 721 C C . LEU A 1 95 ? 3.581 -2.632 -7.654 1.00 92.81 95 LEU A C 1
ATOM 723 O O . LEU A 1 95 ? 3.328 -2.194 -8.775 1.00 92.81 95 LEU A O 1
ATOM 727 N N . ALA A 1 96 ? 2.845 -3.588 -7.077 1.00 91.94 96 ALA A N 1
ATOM 728 C CA . ALA A 1 96 ? 1.724 -4.234 -7.756 1.00 91.94 96 ALA A CA 1
ATOM 729 C C . ALA A 1 96 ? 0.646 -3.219 -8.158 1.00 91.94 96 ALA A C 1
ATOM 731 O O . ALA A 1 96 ? 0.143 -3.259 -9.280 1.00 91.94 96 ALA A O 1
ATOM 732 N N . GLY A 1 97 ? 0.324 -2.281 -7.263 1.00 92.38 97 GLY A N 1
ATOM 733 C CA . GLY A 1 97 ? -0.642 -1.220 -7.516 1.00 92.38 97 GLY A CA 1
ATOM 734 C C . GLY A 1 97 ? -0.229 -0.282 -8.650 1.00 92.38 97 GLY A C 1
ATOM 735 O O . GLY A 1 97 ? -1.060 0.048 -9.495 1.00 92.38 97 GLY A O 1
ATOM 736 N N . LEU A 1 98 ? 1.043 0.119 -8.710 1.00 93.31 98 LEU A N 1
ATOM 737 C CA . LEU A 1 98 ? 1.567 0.985 -9.769 1.00 93.31 98 LEU A CA 1
ATOM 738 C C . LEU A 1 98 ? 1.582 0.275 -11.125 1.00 93.31 98 LEU A C 1
ATOM 740 O O . LEU A 1 98 ? 1.075 0.836 -12.094 1.00 93.31 98 LEU A O 1
ATOM 744 N N . PHE A 1 99 ? 2.072 -0.967 -11.193 1.00 90.19 99 PHE A N 1
ATOM 745 C CA . PHE A 1 99 ? 2.046 -1.750 -12.433 1.00 90.19 99 PHE A CA 1
ATOM 746 C C . PHE A 1 99 ? 0.620 -1.997 -12.930 1.00 90.19 99 PHE A C 1
ATOM 748 O O . PHE A 1 99 ? 0.341 -1.814 -14.113 1.00 90.19 99 PHE A O 1
ATOM 755 N N . PHE A 1 100 ? -0.304 -2.356 -12.034 1.00 88.31 100 PHE A N 1
ATOM 756 C CA . PHE A 1 100 ? -1.703 -2.591 -12.397 1.00 88.31 100 PHE A CA 1
ATOM 757 C C . PHE A 1 100 ? -2.390 -1.340 -12.963 1.00 88.31 100 PHE A C 1
ATOM 759 O O . PHE A 1 100 ? -3.241 -1.455 -13.838 1.00 88.31 100 PHE A O 1
ATOM 766 N N . ASN A 1 101 ? -2.005 -0.151 -12.493 1.00 88.81 101 ASN A N 1
ATOM 767 C CA . ASN A 1 101 ? -2.549 1.121 -12.969 1.00 88.81 101 ASN A CA 1
ATOM 768 C C . ASN A 1 101 ? -1.716 1.758 -14.105 1.00 88.81 101 ASN A C 1
ATOM 770 O O . ASN A 1 101 ? -1.922 2.926 -14.424 1.00 88.81 101 ASN A O 1
ATOM 774 N N . GLY A 1 102 ? -0.775 1.022 -14.713 1.00 86.88 102 GLY A N 1
ATOM 775 C CA . GLY A 1 102 ? 0.020 1.487 -15.859 1.00 86.88 102 GLY A CA 1
ATOM 776 C C . GLY A 1 102 ? 1.128 2.492 -15.520 1.00 86.88 102 GLY A C 1
ATOM 777 O O . GLY A 1 102 ? 1.763 3.050 -16.410 1.00 86.88 102 GLY A O 1
ATOM 778 N N . GLU A 1 103 ? 1.412 2.715 -14.241 1.00 89.12 103 GLU A N 1
ATOM 779 C CA . GLU A 1 103 ? 2.370 3.713 -13.751 1.00 89.12 103 GLU A CA 1
ATOM 780 C C . GLU A 1 103 ? 3.785 3.124 -13.647 1.00 89.12 103 GLU A C 1
ATOM 782 O O . GLU A 1 103 ? 4.457 3.184 -12.613 1.00 89.12 103 GLU A O 1
ATOM 787 N N . VAL A 1 104 ? 4.234 2.531 -14.755 1.00 88.88 104 VAL A N 1
ATOM 788 C CA . VAL A 1 104 ? 5.443 1.700 -14.853 1.00 88.88 104 VAL A CA 1
ATOM 789 C C . VAL A 1 104 ? 6.698 2.468 -14.441 1.00 88.88 104 VAL A C 1
ATOM 791 O O . VAL A 1 104 ? 7.466 1.996 -13.606 1.00 88.88 104 VAL A O 1
ATOM 794 N N . SER A 1 105 ? 6.874 3.706 -14.912 1.00 88.31 105 SER A N 1
ATOM 795 C CA . SER A 1 105 ? 8.039 4.533 -14.557 1.00 88.31 105 SER A CA 1
ATOM 796 C C . SER A 1 105 ? 8.099 4.889 -13.066 1.00 88.31 105 SER A C 1
ATOM 798 O O . SER A 1 105 ? 9.173 5.146 -12.522 1.00 88.31 105 SER A O 1
ATOM 800 N N . LYS A 1 106 ? 6.954 4.957 -12.372 1.00 89.75 106 LYS A N 1
ATOM 801 C CA . LYS A 1 106 ? 6.927 5.142 -10.910 1.00 89.75 106 LYS A CA 1
ATOM 802 C C . LYS A 1 106 ? 7.231 3.826 -10.195 1.00 89.75 106 LYS A C 1
ATOM 804 O O . LYS A 1 106 ? 7.919 3.857 -9.177 1.00 89.75 106 LYS A O 1
ATOM 809 N N . ALA A 1 107 ? 6.749 2.700 -10.726 1.00 89.94 107 ALA A N 1
ATOM 810 C CA . ALA A 1 107 ? 7.011 1.373 -10.178 1.00 89.94 107 ALA A CA 1
ATOM 811 C C . ALA A 1 107 ? 8.508 1.030 -10.219 1.00 89.94 107 ALA A C 1
ATOM 813 O O . ALA A 1 107 ? 9.069 0.676 -9.187 1.00 89.94 107 ALA A O 1
ATOM 814 N N . LEU A 1 108 ? 9.168 1.227 -11.364 1.00 89.00 108 LEU A N 1
ATOM 815 C CA . LEU A 1 108 ? 10.597 0.935 -11.529 1.00 89.00 108 LEU A CA 1
ATOM 816 C C . LEU A 1 108 ? 11.479 1.813 -10.636 1.00 89.00 108 LEU A C 1
ATOM 818 O O . LEU A 1 108 ? 12.315 1.290 -9.909 1.00 89.00 108 LEU A O 1
ATOM 822 N N . ARG A 1 109 ? 11.208 3.124 -10.564 1.00 89.94 109 ARG A N 1
ATOM 823 C CA . ARG A 1 109 ? 11.901 4.004 -9.604 1.00 89.94 109 ARG A CA 1
ATOM 824 C C . ARG A 1 109 ? 11.738 3.523 -8.166 1.00 89.94 109 ARG A C 1
ATOM 826 O O . ARG A 1 109 ? 12.690 3.534 -7.396 1.00 89.94 109 ARG A O 1
ATOM 833 N N . LYS A 1 110 ? 10.533 3.075 -7.794 1.00 88.56 110 LYS A N 1
ATOM 834 C CA . LYS A 1 110 ? 10.300 2.534 -6.453 1.00 88.56 110 LYS A CA 1
ATOM 835 C C . LYS A 1 110 ? 11.067 1.231 -6.230 1.00 88.56 110 LYS A C 1
ATOM 837 O O . LYS A 1 110 ? 11.563 1.030 -5.131 1.00 88.56 110 LYS A O 1
ATOM 842 N N . PHE A 1 111 ? 11.174 0.374 -7.240 1.00 87.69 111 PHE A N 1
ATOM 843 C CA . PHE A 1 111 ? 11.956 -0.857 -7.172 1.00 87.69 111 PHE A CA 1
ATOM 844 C C . PHE A 1 111 ? 13.450 -0.574 -6.961 1.00 87.69 111 PHE A C 1
ATOM 846 O O . PHE A 1 111 ? 14.041 -1.133 -6.041 1.00 87.69 111 PHE A O 1
ATOM 853 N N . GLU A 1 112 ? 14.020 0.373 -7.708 1.00 87.50 112 GLU A N 1
ATOM 854 C CA . GLU A 1 112 ? 15.407 0.822 -7.526 1.00 87.50 112 GLU A CA 1
ATOM 855 C C . GLU A 1 112 ? 15.660 1.408 -6.129 1.00 87.50 112 GLU A C 1
ATOM 857 O O . GLU A 1 112 ? 16.686 1.120 -5.511 1.00 87.50 112 GLU A O 1
ATOM 862 N N . ASP A 1 113 ? 14.730 2.222 -5.610 1.00 84.19 113 ASP A N 1
ATOM 863 C CA . ASP A 1 113 ? 14.822 2.766 -4.249 1.00 84.19 113 ASP A CA 1
ATOM 864 C C . ASP A 1 113 ? 14.904 1.636 -3.212 1.00 84.19 113 ASP A C 1
ATOM 866 O O . ASP A 1 113 ? 15.677 1.720 -2.256 1.00 84.19 113 ASP A O 1
ATOM 870 N N . ILE A 1 114 ? 14.109 0.573 -3.394 1.00 82.44 114 ILE A N 1
ATOM 871 C CA . ILE A 1 114 ? 14.100 -0.569 -2.477 1.00 82.44 114 ILE A CA 1
ATOM 872 C C . ILE A 1 114 ? 15.405 -1.353 -2.596 1.00 82.44 114 ILE A C 1
ATOM 874 O O . ILE A 1 114 ? 15.990 -1.652 -1.562 1.00 82.44 114 ILE A O 1
ATOM 878 N N . GLN A 1 115 ? 15.896 -1.620 -3.811 1.00 81.94 115 GLN A N 1
ATOM 879 C CA . GLN A 1 115 ? 17.179 -2.302 -4.029 1.00 81.94 115 GLN A CA 1
ATOM 880 C C . GLN A 1 115 ? 18.345 -1.566 -3.357 1.00 81.94 115 GLN A C 1
ATOM 882 O O . GLN A 1 115 ? 19.206 -2.189 -2.744 1.00 81.94 115 GLN A O 1
ATOM 887 N N . LYS A 1 116 ? 18.364 -0.229 -3.427 1.00 80.62 116 LYS A N 1
ATOM 888 C CA . LYS A 1 116 ? 19.405 0.594 -2.787 1.00 80.62 116 LYS A CA 1
ATOM 889 C C . LYS A 1 116 ? 19.291 0.614 -1.265 1.00 80.62 116 LYS A C 1
ATOM 891 O O . LYS A 1 116 ? 20.303 0.700 -0.576 1.00 80.62 116 LYS A O 1
ATOM 896 N N . ALA A 1 117 ? 18.069 0.590 -0.738 1.00 71.25 117 ALA A N 1
ATOM 897 C CA . ALA A 1 117 ? 17.822 0.685 0.696 1.00 71.25 117 ALA A CA 1
ATOM 898 C C . ALA A 1 117 ? 17.879 -0.672 1.419 1.00 71.25 117 ALA A C 1
ATOM 900 O O . ALA A 1 117 ? 18.056 -0.697 2.639 1.00 71.25 117 ALA A O 1
ATOM 901 N N . ARG A 1 118 ? 17.655 -1.785 0.708 1.00 64.88 118 ARG A N 1
ATOM 902 C CA . ARG A 1 118 ? 17.389 -3.108 1.284 1.00 64.88 118 ARG A CA 1
ATOM 903 C C . ARG A 1 118 ? 17.870 -4.247 0.377 1.00 64.88 118 ARG A C 1
ATOM 905 O O . ARG A 1 118 ? 17.396 -4.394 -0.744 1.00 64.88 118 ARG A O 1
ATOM 912 N N . ASN A 1 119 ? 18.735 -5.111 0.916 1.00 57.09 119 ASN A N 1
ATOM 913 C CA . ASN A 1 119 ? 19.223 -6.326 0.242 1.00 57.09 119 ASN A CA 1
ATOM 914 C C . ASN A 1 119 ? 18.320 -7.563 0.449 1.00 57.09 119 ASN A C 1
ATOM 916 O O . ASN A 1 119 ? 18.659 -8.646 -0.017 1.00 57.09 119 ASN A O 1
ATOM 920 N N . ASP A 1 120 ? 17.189 -7.439 1.147 1.00 63.00 120 ASP A N 1
ATOM 921 C CA . ASP A 1 120 ? 16.288 -8.540 1.524 1.00 63.00 120 ASP A CA 1
ATOM 922 C C . ASP A 1 120 ? 14.997 -8.591 0.684 1.00 63.00 120 ASP A C 1
ATOM 924 O O . ASP A 1 120 ? 13.934 -8.966 1.180 1.00 63.00 120 ASP A O 1
ATOM 928 N N . LEU A 1 121 ? 15.070 -8.209 -0.597 1.00 74.00 121 LEU A N 1
ATOM 929 C CA . LEU A 1 121 ? 13.951 -8.380 -1.527 1.00 74.00 121 LEU A CA 1
ATOM 930 C C . LEU A 1 121 ? 13.541 -9.856 -1.625 1.00 74.00 121 LEU A C 1
ATOM 932 O O . LEU A 1 121 ? 14.376 -10.729 -1.851 1.00 74.00 121 LEU A O 1
ATOM 936 N N . ASP A 1 122 ? 12.243 -10.129 -1.480 1.00 79.69 122 ASP A N 1
ATOM 937 C CA . ASP A 1 122 ? 11.704 -11.485 -1.562 1.00 79.69 122 ASP A CA 1
ATOM 938 C C . ASP A 1 122 ? 11.346 -11.885 -3.004 1.00 79.69 122 ASP A C 1
ATOM 940 O O . ASP A 1 122 ? 11.164 -11.053 -3.897 1.00 79.69 122 ASP A O 1
ATOM 944 N N . THR A 1 123 ? 11.189 -13.189 -3.235 1.00 83.25 123 THR A N 1
ATOM 945 C CA . THR A 1 123 ? 10.771 -13.748 -4.534 1.00 83.25 123 THR A CA 1
ATOM 946 C C . THR A 1 123 ? 9.453 -13.142 -5.028 1.00 83.25 123 THR A C 1
ATOM 948 O O . THR A 1 123 ? 9.244 -12.985 -6.233 1.00 83.25 123 THR A O 1
ATOM 951 N N . VAL A 1 124 ? 8.561 -12.766 -4.105 1.00 85.69 124 VAL A N 1
ATOM 952 C CA . VAL A 1 124 ? 7.277 -12.132 -4.428 1.00 85.69 124 VAL A CA 1
ATOM 953 C C . VAL A 1 124 ? 7.497 -10.760 -5.064 1.00 85.69 124 VAL A C 1
ATOM 955 O O . VAL A 1 124 ? 6.825 -10.444 -6.045 1.00 85.69 124 VAL A O 1
ATOM 958 N N . THR A 1 1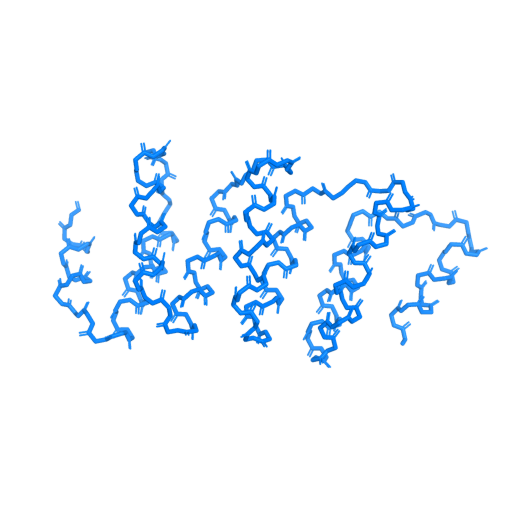25 ? 8.456 -9.974 -4.571 1.00 84.75 125 THR A N 1
ATOM 959 C CA . THR A 1 125 ? 8.791 -8.657 -5.123 1.00 84.75 125 THR A CA 1
ATOM 960 C C . THR A 1 125 ? 9.222 -8.775 -6.583 1.00 84.75 125 THR A C 1
ATOM 962 O O . THR A 1 125 ? 8.628 -8.135 -7.452 1.00 84.75 125 THR A O 1
ATOM 965 N N . TYR A 1 126 ? 10.195 -9.645 -6.875 1.00 85.06 126 TYR A N 1
ATOM 966 C CA . TYR A 1 126 ? 10.667 -9.881 -8.245 1.00 85.06 126 TYR A CA 1
ATOM 967 C C . TYR A 1 126 ? 9.550 -10.404 -9.150 1.00 85.06 126 TYR A C 1
ATOM 969 O O . TYR A 1 126 ? 9.379 -9.914 -10.262 1.00 85.06 126 TYR A O 1
ATOM 977 N N . THR A 1 127 ? 8.716 -11.325 -8.652 1.00 87.38 127 THR A N 1
ATOM 978 C CA . THR A 1 127 ? 7.566 -11.849 -9.408 1.00 87.38 127 THR A CA 1
ATOM 979 C C . THR A 1 127 ? 6.595 -10.735 -9.806 1.00 87.38 127 THR A C 1
ATOM 981 O O . THR A 1 127 ? 6.135 -10.694 -10.947 1.00 87.38 127 THR A O 1
ATOM 984 N N . ILE A 1 128 ? 6.289 -9.811 -8.886 1.00 88.12 128 ILE A N 1
ATOM 985 C CA . ILE A 1 128 ? 5.413 -8.662 -9.155 1.00 88.12 128 ILE A CA 1
ATOM 986 C C . ILE A 1 128 ? 6.012 -7.769 -10.242 1.00 88.12 128 ILE A C 1
ATOM 988 O O . ILE A 1 128 ? 5.288 -7.354 -11.148 1.00 88.12 128 ILE A O 1
ATOM 992 N N . VAL A 1 129 ? 7.311 -7.479 -10.154 1.00 86.25 129 VAL A N 1
ATOM 993 C CA . VAL A 1 129 ? 8.012 -6.589 -11.085 1.00 86.25 129 VAL A CA 1
ATOM 994 C C . VAL A 1 129 ? 8.097 -7.212 -12.476 1.00 86.25 129 VAL A C 1
ATOM 996 O O . VAL A 1 129 ? 7.624 -6.597 -13.427 1.00 86.25 129 VAL A O 1
ATOM 999 N N . ILE A 1 130 ? 8.571 -8.456 -12.592 1.00 86.69 130 ILE A N 1
ATOM 1000 C CA . ILE A 1 130 ? 8.663 -9.186 -13.867 1.00 86.69 130 ILE A CA 1
ATOM 1001 C C . ILE A 1 130 ? 7.283 -9.279 -14.529 1.00 86.69 130 ILE A C 1
ATOM 1003 O O . ILE A 1 130 ? 7.119 -8.908 -15.690 1.00 86.69 130 ILE A O 1
ATOM 1007 N N . HIS A 1 131 ? 6.253 -9.705 -13.788 1.00 85.75 131 HIS A N 1
ATOM 1008 C CA . HIS A 1 131 ? 4.894 -9.793 -14.329 1.00 85.75 131 HIS A CA 1
ATOM 1009 C C . HIS A 1 131 ? 4.346 -8.419 -14.753 1.00 85.75 131 HIS A C 1
ATOM 1011 O O . HIS A 1 131 ? 3.680 -8.304 -15.785 1.00 85.75 131 HIS A O 1
ATOM 1017 N N . GLY A 1 132 ? 4.639 -7.371 -13.980 1.00 84.19 132 GLY A N 1
ATOM 1018 C CA . GLY A 1 132 ? 4.279 -5.994 -14.305 1.00 84.19 132 GLY A CA 1
ATOM 1019 C C . GLY A 1 132 ? 4.945 -5.487 -15.587 1.00 84.19 132 GLY A C 1
ATOM 1020 O O . GLY A 1 132 ? 4.271 -4.898 -16.431 1.00 84.19 132 GLY A O 1
ATOM 1021 N N . MET A 1 133 ? 6.235 -5.766 -15.767 1.00 83.75 133 MET A N 1
ATOM 1022 C CA . MET A 1 133 ? 7.019 -5.375 -16.944 1.00 83.75 133 MET A CA 1
ATOM 1023 C C . MET A 1 133 ? 6.577 -6.124 -18.204 1.00 83.75 133 MET A C 1
ATOM 1025 O O . MET A 1 133 ? 6.371 -5.498 -19.245 1.00 83.75 133 MET A O 1
ATOM 1029 N N . CYS A 1 134 ? 6.299 -7.427 -18.094 1.00 83.25 134 CYS A N 1
ATOM 1030 C CA . CYS A 1 134 ? 5.717 -8.212 -19.184 1.00 83.25 134 CYS A CA 1
ATOM 1031 C C . CYS A 1 134 ? 4.381 -7.623 -19.661 1.00 83.25 134 CYS A C 1
ATOM 1033 O O . CYS A 1 134 ? 4.153 -7.492 -20.863 1.00 83.25 134 CYS A O 1
ATOM 1035 N N . LYS A 1 135 ? 3.506 -7.207 -18.733 1.00 79.19 135 LYS A N 1
ATOM 1036 C CA . LYS A 1 135 ? 2.242 -6.535 -19.086 1.00 79.19 135 LYS A CA 1
ATOM 1037 C C . LYS A 1 135 ? 2.435 -5.153 -19.711 1.00 79.19 135 LYS A C 1
ATOM 1039 O O . LYS A 1 135 ? 1.581 -4.724 -20.480 1.00 79.19 135 LYS A O 1
ATOM 1044 N N . ALA A 1 136 ? 3.532 -4.472 -19.401 1.00 74.88 136 ALA A N 1
ATOM 1045 C CA . ALA A 1 136 ? 3.879 -3.168 -19.956 1.00 74.88 136 ALA A CA 1
ATOM 1046 C C . ALA A 1 136 ? 4.589 -3.238 -21.324 1.00 74.88 136 ALA A C 1
ATOM 1048 O O . ALA A 1 136 ? 5.027 -2.204 -21.821 1.00 74.88 136 ALA A O 1
ATOM 1049 N N . CYS A 1 137 ? 4.716 -4.428 -21.931 1.00 75.62 137 CYS A N 1
ATOM 1050 C CA . CYS A 1 137 ? 5.515 -4.682 -23.140 1.00 75.62 137 CYS A CA 1
ATOM 1051 C C . CYS A 1 137 ? 7.023 -4.382 -22.989 1.00 75.62 137 CYS A C 1
ATOM 1053 O O . CYS A 1 137 ? 7.736 -4.309 -23.987 1.00 75.62 137 CYS A O 1
ATOM 1055 N N . MET A 1 138 ? 7.527 -4.276 -21.755 1.00 71.62 138 MET A N 1
ATOM 1056 C CA . MET A 1 138 ? 8.953 -4.120 -21.427 1.00 71.62 138 MET A CA 1
ATOM 1057 C C . MET A 1 138 ? 9.597 -5.497 -21.228 1.00 71.62 138 MET A C 1
ATOM 1059 O O . MET A 1 138 ? 9.993 -5.879 -20.128 1.00 71.62 138 MET A O 1
ATOM 1063 N N . VAL A 1 139 ? 9.573 -6.310 -22.288 1.00 70.81 139 VAL A N 1
ATOM 1064 C CA . VAL A 1 139 ? 9.958 -7.730 -22.215 1.00 70.81 139 VAL A CA 1
ATOM 1065 C C . VAL A 1 139 ? 11.473 -7.903 -22.080 1.00 70.81 139 VAL A C 1
ATOM 1067 O O . VAL A 1 139 ? 11.909 -8.833 -21.408 1.00 70.81 139 VAL A O 1
ATOM 1070 N N . ALA A 1 140 ? 12.269 -7.006 -22.672 1.00 68.56 140 ALA A N 1
ATOM 1071 C CA . ALA A 1 140 ? 13.729 -7.057 -22.587 1.00 68.56 140 ALA A CA 1
ATOM 1072 C C . ALA A 1 140 ? 14.201 -6.842 -21.143 1.00 68.56 140 ALA A C 1
ATOM 1074 O O . ALA A 1 140 ? 14.899 -7.681 -20.585 1.00 68.56 140 ALA A O 1
ATOM 1075 N N . GLU A 1 141 ? 13.711 -5.788 -20.493 1.00 74.12 141 GLU A N 1
ATOM 1076 C CA . GLU A 1 141 ? 14.076 -5.473 -19.115 1.00 74.12 141 GLU A CA 1
ATOM 1077 C C . GLU A 1 141 ? 13.517 -6.510 -18.121 1.00 74.12 141 GLU A C 1
ATOM 1079 O O . GLU A 1 141 ? 14.125 -6.777 -17.085 1.00 74.12 141 GLU A O 1
ATOM 1084 N N . ALA A 1 142 ? 12.368 -7.128 -18.429 1.00 70.00 142 ALA A N 1
ATOM 1085 C CA . ALA A 1 142 ? 11.827 -8.232 -17.634 1.00 70.00 142 ALA A CA 1
ATOM 1086 C C . ALA A 1 142 ? 12.707 -9.491 -17.716 1.00 70.00 142 ALA A C 1
ATOM 1088 O O . ALA A 1 142 ? 12.841 -10.210 -16.725 1.00 70.00 142 ALA A O 1
ATOM 1089 N N . PHE A 1 143 ? 13.290 -9.760 -18.888 1.00 67.81 143 PHE A N 1
ATOM 1090 C CA . PHE A 1 143 ? 14.192 -10.888 -19.107 1.00 67.81 143 PHE A CA 1
ATOM 1091 C C . PHE A 1 143 ? 15.537 -10.674 -18.406 1.00 67.81 143 PHE A C 1
ATOM 1093 O O . PHE A 1 143 ? 16.000 -11.574 -17.709 1.00 67.81 143 PHE A O 1
ATOM 1100 N N . ASP A 1 144 ? 16.105 -9.469 -18.497 1.00 76.31 144 ASP A N 1
ATOM 1101 C CA . ASP A 1 144 ? 17.346 -9.115 -17.797 1.00 76.31 144 ASP A CA 1
ATOM 1102 C C . ASP A 1 144 ? 17.218 -9.319 -16.279 1.00 76.31 144 ASP A C 1
ATOM 1104 O O . ASP A 1 144 ? 18.113 -9.885 -15.652 1.00 76.31 144 ASP A O 1
ATOM 1108 N N . LEU A 1 145 ? 16.072 -8.941 -15.695 1.00 77.06 145 LEU A N 1
ATOM 1109 C CA . LEU A 1 145 ? 15.789 -9.138 -14.269 1.00 77.06 145 LEU A CA 1
ATOM 1110 C C . LEU A 1 145 ? 15.553 -10.611 -13.885 1.00 77.06 145 LEU A C 1
ATOM 1112 O O . LEU A 1 145 ? 15.753 -10.984 -12.734 1.00 77.06 145 LEU A O 1
ATOM 1116 N N . TYR A 1 146 ? 15.091 -11.450 -14.814 1.00 69.12 146 TYR A N 1
ATOM 1117 C CA . TYR A 1 146 ? 14.934 -12.889 -14.576 1.00 69.12 146 TYR A CA 1
ATOM 1118 C C . TYR A 1 146 ? 16.279 -13.632 -14.602 1.00 69.12 146 TYR A C 1
ATOM 1120 O O . TYR A 1 146 ? 16.436 -14.645 -13.923 1.00 69.12 146 TYR A O 1
ATOM 1128 N N . CYS A 1 147 ? 17.233 -13.151 -15.401 1.00 68.25 147 CYS A N 1
ATOM 1129 C CA . CYS A 1 147 ? 18.541 -13.780 -15.578 1.00 68.25 147 CYS A CA 1
ATOM 1130 C C . CYS A 1 147 ? 19.602 -13.358 -14.546 1.00 68.25 147 CYS A C 1
ATOM 1132 O O . CYS A 1 147 ? 20.647 -14.009 -14.488 1.00 68.25 147 CYS A O 1
ATOM 1134 N N . SER A 1 148 ? 19.364 -12.291 -13.775 1.00 61.47 148 SER A N 1
ATOM 1135 C CA . SER A 1 148 ? 20.246 -11.798 -12.703 1.00 61.47 148 SER A CA 1
ATOM 1136 C C . SER A 1 148 ? 20.061 -12.549 -11.389 1.00 61.47 148 SER A C 1
ATOM 1138 O O . SER A 1 148 ? 21.084 -12.875 -10.749 1.00 61.47 148 SER A O 1
#

Sequence (148 aa):
QARKLLEKMMAEGCAPNVVTYCTLANGFFKSNRLEEGIKLFNDMSKRGVAPNTVSYNTLIHGCFQAGRVGLAVARFGEMTSIGPPPNIRSYNIVLAGLFFNGEVSKALRKFEDIQKARNDLDTVTYTIVIHGMCKACMVAEAFDLYCS

InterPro domains:
  IPR002885 Pentatricopeptide repeat [PF13041] (26-63)
  IPR002885 Pentatricopeptide repeat [PF13041] (86-135)
  IPR002885 Pentatricopepti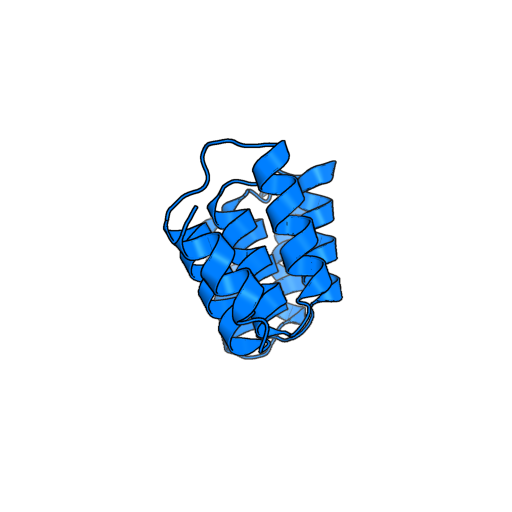de repeat [PS51375] (17-51)
  IPR002885 Pentatricopeptide repeat [PS51375] (52-86)
  IPR002885 Pentatricopeptide repeat [PS51375] (122-148)
  IPR002885 Pentatricopeptide repeat [TIGR00756] (19-53)
  IPR002885 Pentatricopeptide repeat [TIGR00756] (54-80)
  IPR002885 Pentatricopeptide repeat [TIGR00756] (124-147)
  IPR011990 Tetratricopeptide-like helical domain superfamily [G3DSA:1.25.40.10] (1-79)
  IPR011990 Tetratricopeptide-like helical domain superfamily [G3DSA:1.25.40.10] (80-148)
  IPR050872 Pentatricopeptide Repeat-containing Protein P Subfamily [PTHR46128] (2-146)